Protein AF-A0A7S3UTD0-F1 (afdb_monomer_lite)

Sequence (160 aa):
EGGEDADDPLVSWQQEGPDLDRLARGLRPVERYALRFREEVDPYVSLAVRTERQRMLQAQAEAAAAGPGGEDWDVEAIERQKVEDERRFMASGDLLATRVPSRRERRDGHRRLLQRERHALRAARVKRRMTGEDWERLADEGSGLPFWQHRDTGRVTWAM

Structure (mmCIF, N/CA/C/O backbone):
data_AF-A0A7S3UTD0-F1
#
_entry.id   AF-A0A7S3UTD0-F1
#
loop_
_atom_site.group_PDB
_atom_site.id
_atom_site.type_symbol
_atom_site.label_atom_id
_atom_site.label_alt_id
_atom_site.label_comp_id
_atom_site.label_asym_id
_atom_site.label_entity_id
_atom_site.label_seq_id
_atom_site.pdbx_PDB_ins_code
_atom_site.Cartn_x
_atom_site.Cartn_y
_atom_s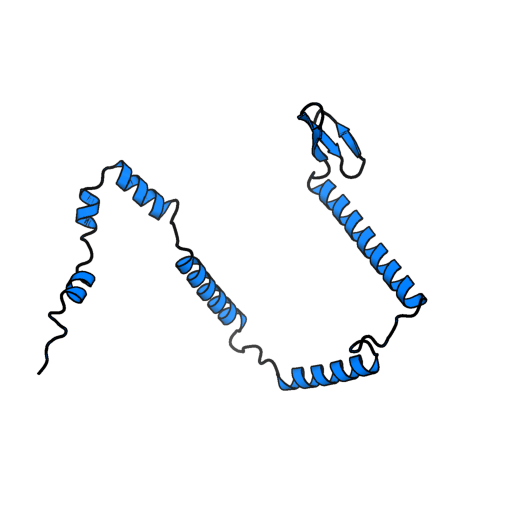ite.Cartn_z
_atom_site.occupancy
_atom_site.B_iso_or_equiv
_atom_site.auth_seq_id
_atom_site.auth_comp_id
_atom_site.auth_asym_id
_atom_site.auth_atom_id
_atom_site.pdbx_PDB_model_num
ATOM 1 N N . GLU A 1 1 ? -45.924 -10.453 -49.089 1.00 40.56 1 GLU A N 1
ATOM 2 C CA . GLU A 1 1 ? -45.429 -11.456 -48.124 1.00 40.56 1 GLU A CA 1
ATOM 3 C C . GLU A 1 1 ? -44.143 -10.889 -47.529 1.00 40.56 1 GLU A C 1
ATOM 5 O O . GLU A 1 1 ? -43.287 -10.512 -48.311 1.00 40.56 1 GLU A O 1
ATOM 10 N N . GLY A 1 2 ? -43.969 -10.646 -46.234 1.00 45.78 2 GLY A N 1
ATOM 11 C CA . GLY A 1 2 ? -44.797 -10.941 -45.071 1.00 45.78 2 GLY A CA 1
ATOM 12 C C . GLY A 1 2 ? -44.816 -9.742 -44.120 1.00 45.78 2 GLY A C 1
ATOM 13 O O . GLY A 1 2 ? -43.797 -9.100 -43.885 1.00 45.78 2 GLY A O 1
ATOM 14 N N . GLY A 1 3 ? -46.012 -9.411 -43.644 1.00 49.59 3 GLY A N 1
ATOM 15 C CA . GLY A 1 3 ? -46.210 -8.621 -42.438 1.00 49.59 3 GLY A CA 1
ATOM 16 C C . GLY A 1 3 ? -46.507 -9.606 -41.320 1.00 49.59 3 GLY A C 1
ATOM 17 O O . GLY A 1 3 ? -47.662 -9.968 -41.144 1.00 49.59 3 GLY A O 1
ATOM 18 N N . GLU A 1 4 ? -45.465 -10.088 -40.649 1.00 53.75 4 GLU A N 1
ATOM 19 C CA . GLU A 1 4 ? -45.582 -11.122 -39.607 1.00 53.75 4 GLU A CA 1
ATOM 20 C C . GLU A 1 4 ? -44.814 -10.751 -38.325 1.00 53.75 4 GLU A C 1
ATOM 22 O O . GLU A 1 4 ? -44.720 -11.551 -37.408 1.00 53.75 4 GLU A O 1
ATOM 27 N N . ASP A 1 5 ? -44.318 -9.510 -38.226 1.00 51.75 5 ASP A N 1
ATOM 28 C CA . ASP A 1 5 ? -43.644 -9.002 -37.019 1.00 51.75 5 ASP A CA 1
ATOM 29 C C . ASP A 1 5 ? -44.581 -8.176 -36.110 1.00 51.75 5 ASP A C 1
ATOM 31 O O . ASP A 1 5 ? -44.213 -7.814 -34.995 1.00 51.75 5 ASP A O 1
ATOM 35 N N . ALA A 1 6 ? -45.793 -7.842 -36.578 1.00 51.56 6 ALA A N 1
ATOM 36 C CA . ALA A 1 6 ? -46.750 -7.002 -35.843 1.00 51.56 6 ALA A CA 1
ATOM 37 C C . ALA A 1 6 ? -47.732 -7.797 -34.959 1.00 51.56 6 ALA A C 1
ATOM 39 O O . ALA A 1 6 ? -48.359 -7.208 -34.082 1.00 51.56 6 ALA A O 1
ATOM 40 N N . ASP A 1 7 ? -47.827 -9.115 -35.164 1.00 52.38 7 ASP A N 1
ATOM 41 C CA . ASP A 1 7 ? -48.737 -10.022 -34.451 1.00 52.38 7 ASP A CA 1
ATOM 42 C C . ASP A 1 7 ? -47.985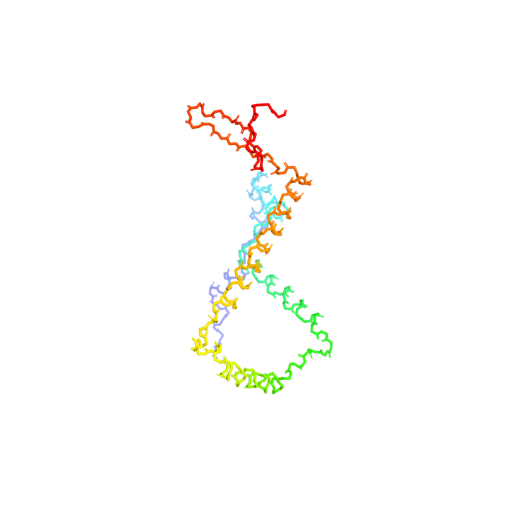 -10.991 -33.518 1.00 52.38 7 ASP A C 1
ATOM 44 O O . ASP A 1 7 ? -48.532 -12.019 -33.120 1.00 52.38 7 ASP A O 1
ATOM 48 N N . ASP A 1 8 ? -46.727 -10.695 -33.164 1.00 62.72 8 ASP A N 1
ATOM 49 C CA . ASP A 1 8 ? -45.998 -11.489 -32.173 1.00 62.72 8 ASP A CA 1
ATOM 50 C C . ASP A 1 8 ? -46.491 -11.114 -30.758 1.00 62.72 8 ASP A C 1
ATOM 52 O O . ASP A 1 8 ? -46.192 -10.016 -30.262 1.00 62.72 8 ASP A O 1
ATOM 56 N N . PRO A 1 9 ? -47.249 -11.996 -30.074 1.00 58.03 9 PRO A N 1
ATOM 57 C CA . PRO A 1 9 ? -47.843 -11.697 -28.772 1.00 58.03 9 PRO A CA 1
ATOM 58 C C . PRO A 1 9 ? -46.789 -11.411 -27.695 1.00 58.03 9 PRO A C 1
ATOM 60 O O . PRO A 1 9 ? -47.105 -10.839 -26.650 1.00 58.03 9 PRO A O 1
ATOM 63 N N . LEU A 1 10 ? -45.530 -11.799 -27.928 1.00 53.19 10 LEU A N 1
ATOM 64 C CA . LEU A 1 10 ? -44.419 -11.510 -27.028 1.00 53.19 10 LEU A CA 1
ATOM 65 C C . LEU A 1 10 ? -43.976 -10.039 -27.102 1.00 53.19 10 LEU A C 1
ATOM 67 O O . LEU A 1 10 ? -43.620 -9.453 -26.078 1.00 53.19 10 LEU A O 1
ATOM 71 N N . VAL A 1 11 ? -44.019 -9.434 -28.294 1.00 63.00 11 VAL A N 1
ATOM 72 C CA . VAL A 1 11 ? -43.626 -8.035 -28.529 1.00 63.00 11 VAL A CA 1
ATOM 73 C C . VAL A 1 11 ? -44.699 -7.088 -27.998 1.00 63.00 11 VAL A C 1
ATOM 75 O 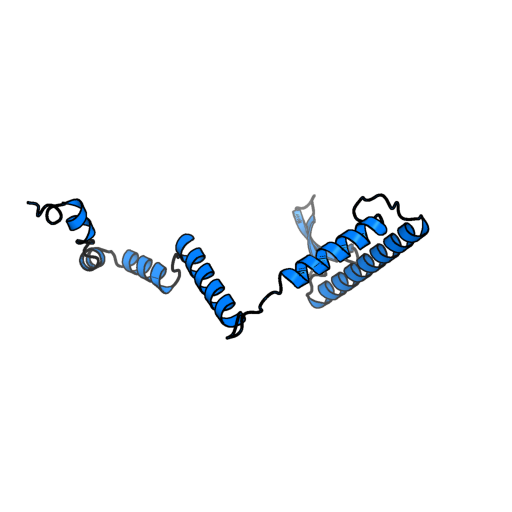O . VAL A 1 11 ? -44.372 -6.104 -27.332 1.00 63.00 11 VAL A O 1
ATOM 78 N N . SER A 1 12 ? -45.980 -7.414 -28.196 1.00 56.75 12 SER A N 1
ATOM 79 C CA . SER A 1 12 ? -47.088 -6.641 -27.621 1.00 56.75 12 SER A CA 1
ATOM 80 C C . SER A 1 12 ? -47.065 -6.659 -26.089 1.00 56.75 12 SER A C 1
ATOM 82 O O . SER A 1 12 ? -47.307 -5.633 -25.458 1.00 56.75 12 SER A O 1
ATOM 84 N N . TRP A 1 13 ? -46.687 -7.787 -25.477 1.00 56.69 13 TRP A N 1
ATOM 85 C CA . TRP A 1 13 ? -46.592 -7.912 -24.017 1.00 56.69 13 TRP A CA 1
ATOM 86 C C . TRP A 1 13 ? -45.382 -7.180 -23.414 1.00 56.69 13 TRP A C 1
ATOM 88 O O . TRP A 1 13 ? -45.425 -6.762 -22.261 1.00 56.69 13 TRP A O 1
ATOM 98 N N . GLN A 1 14 ? -44.304 -6.990 -24.183 1.00 59.06 14 GLN A N 1
ATOM 99 C CA . GLN A 1 14 ? -43.168 -6.158 -23.770 1.00 59.06 14 GLN A CA 1
ATOM 100 C C . GLN A 1 14 ? -43.453 -4.655 -23.885 1.00 59.06 14 GLN A C 1
ATOM 102 O O . GLN A 1 14 ? -42.897 -3.877 -23.109 1.00 59.06 14 GLN A O 1
ATOM 107 N N . GLN A 1 15 ? -44.296 -4.240 -24.835 1.00 61.31 15 GLN A N 1
ATOM 108 C CA . GLN A 1 15 ? -44.674 -2.833 -24.998 1.00 61.31 15 GLN A CA 1
ATOM 109 C C . GLN A 1 15 ? -45.787 -2.398 -24.039 1.00 61.31 15 GLN A C 1
ATOM 111 O O . GLN A 1 15 ? -45.766 -1.268 -23.550 1.00 61.31 15 GLN A O 1
ATOM 116 N N . GLU A 1 16 ? -46.711 -3.293 -23.695 1.00 61.66 16 GLU A N 1
ATOM 117 C CA . GLU A 1 16 ? -47.681 -3.082 -22.620 1.00 61.66 16 GLU A CA 1
ATOM 118 C C . GLU A 1 16 ? -47.041 -3.389 -21.259 1.00 61.66 16 GLU A C 1
ATOM 120 O O . GLU A 1 16 ? -47.362 -4.363 -20.577 1.00 61.66 16 GLU A O 1
ATOM 125 N N . GLY A 1 17 ? -46.099 -2.536 -20.850 1.00 63.47 17 GLY A N 1
ATOM 126 C CA . GLY A 1 17 ? -45.600 -2.545 -19.478 1.00 63.47 17 GLY A CA 1
ATOM 127 C C . GLY A 1 17 ? -46.763 -2.414 -18.479 1.00 63.47 17 GLY A C 1
ATOM 128 O O . GLY A 1 17 ? -47.767 -1.764 -18.781 1.00 63.47 17 GLY A O 1
ATOM 129 N N . PRO A 1 18 ? -46.672 -3.022 -17.283 1.00 72.25 18 PRO A N 1
ATOM 130 C CA . PRO A 1 18 ? -47.748 -2.953 -16.302 1.00 72.25 18 PRO A CA 1
ATOM 131 C C . PRO A 1 18 ? -48.079 -1.492 -15.974 1.00 72.25 18 PRO A C 1
ATOM 133 O O . PRO A 1 18 ? -47.173 -0.712 -15.691 1.00 72.25 18 PRO A O 1
ATOM 136 N N . ASP A 1 19 ? -49.368 -1.133 -15.986 1.00 77.81 19 ASP A N 1
ATOM 137 C CA . ASP A 1 19 ? -49.853 0.200 -15.605 1.00 77.81 19 ASP A CA 1
ATOM 138 C C . ASP A 1 19 ? -49.483 0.483 -14.136 1.00 77.81 19 ASP A C 1
ATOM 140 O O . ASP A 1 19 ? -50.173 0.081 -13.186 1.00 77.81 19 ASP A O 1
ATOM 144 N N . LEU A 1 20 ? -48.333 1.138 -13.962 1.00 77.19 20 LEU A N 1
ATOM 145 C CA . LEU A 1 20 ? -47.720 1.417 -12.668 1.00 77.19 20 LEU A CA 1
ATOM 146 C C . LEU A 1 20 ? -48.635 2.293 -11.807 1.00 77.19 20 LEU A C 1
ATOM 148 O O . LEU A 1 20 ? -48.673 2.118 -10.590 1.00 77.19 20 LEU A O 1
ATOM 152 N N . ASP A 1 21 ? -49.452 3.149 -12.426 1.00 77.69 21 ASP A N 1
ATOM 153 C CA . ASP A 1 21 ? -50.390 4.030 -11.730 1.00 77.69 21 ASP A CA 1
ATOM 154 C C . ASP A 1 21 ? -51.595 3.266 -11.174 1.00 77.69 21 ASP A C 1
ATOM 156 O O . ASP A 1 21 ? -52.175 3.630 -10.142 1.00 77.69 21 ASP A O 1
ATOM 160 N N . ARG A 1 22 ? -52.003 2.176 -11.830 1.00 80.38 22 ARG A N 1
ATOM 161 C CA . ARG A 1 22 ? -53.034 1.269 -11.306 1.00 80.38 22 ARG A CA 1
ATOM 162 C C . ARG A 1 22 ? -52.510 0.426 -10.146 1.00 80.38 22 ARG A C 1
ATOM 164 O O . ARG A 1 22 ? -53.224 0.270 -9.154 1.00 80.38 22 ARG A O 1
ATOM 171 N N . LEU A 1 23 ? -51.272 -0.061 -10.231 1.00 78.75 23 LEU A N 1
ATOM 172 C CA . LEU A 1 23 ? -50.602 -0.768 -9.132 1.00 78.75 23 LEU A CA 1
ATOM 173 C C . LEU A 1 23 ? -50.374 0.157 -7.925 1.00 78.75 23 LEU A C 1
ATOM 175 O O . LEU A 1 23 ? -50.698 -0.216 -6.797 1.00 78.75 23 LEU A O 1
ATOM 179 N N . ALA A 1 24 ? -49.935 1.397 -8.162 1.00 75.62 24 ALA A N 1
ATOM 180 C CA . ALA A 1 24 ? -49.753 2.434 -7.144 1.00 75.62 24 ALA A CA 1
ATOM 181 C C . ALA A 1 24 ? -51.032 2.725 -6.340 1.00 75.62 24 ALA A C 1
ATOM 183 O O . ALA A 1 24 ? -50.971 2.936 -5.126 1.00 75.62 24 ALA A O 1
ATOM 184 N N . ARG A 1 25 ? -52.203 2.691 -6.992 1.00 83.19 25 ARG A N 1
ATOM 185 C CA . ARG A 1 25 ? -53.513 2.902 -6.348 1.00 83.19 25 ARG A CA 1
ATOM 186 C C . ARG A 1 25 ? -53.963 1.740 -5.459 1.00 83.19 25 ARG A C 1
ATOM 188 O O . ARG A 1 25 ? -54.692 1.976 -4.500 1.00 83.19 25 ARG A O 1
ATOM 195 N N . GLY A 1 26 ? -53.538 0.512 -5.758 1.00 87.19 26 GLY A N 1
ATOM 196 C CA . GLY A 1 26 ? -53.854 -0.679 -4.958 1.00 87.19 26 GLY A CA 1
ATOM 197 C C . GLY A 1 26 ? -52.980 -0.849 -3.711 1.00 87.19 26 GLY A C 1
ATOM 198 O O . GLY A 1 26 ? -53.342 -1.601 -2.808 1.00 87.19 26 GLY A O 1
ATOM 199 N N . LEU A 1 27 ? -51.849 -0.142 -3.645 1.00 89.94 27 LEU A N 1
ATOM 200 C CA . LEU A 1 27 ? -50.877 -0.257 -2.563 1.00 89.94 27 LEU A CA 1
ATOM 201 C C . LEU A 1 27 ? -51.364 0.420 -1.274 1.00 89.94 27 LEU A C 1
ATOM 203 O O . LEU A 1 27 ? -51.831 1.574 -1.245 1.00 89.94 27 LEU A O 1
ATOM 207 N N . ARG A 1 28 ? -51.186 -0.291 -0.161 1.00 93.44 28 ARG A N 1
ATOM 208 C CA . ARG A 1 28 ? -51.456 0.221 1.183 1.00 93.44 28 ARG A CA 1
ATOM 209 C C . ARG A 1 28 ? -50.532 1.410 1.477 1.00 93.44 28 ARG A C 1
ATOM 211 O O . ARG A 1 28 ? -49.428 1.487 0.935 1.00 93.44 28 ARG A O 1
ATOM 218 N N . PRO A 1 29 ? -50.923 2.334 2.375 1.00 91.62 29 PRO A N 1
ATOM 219 C CA . PRO A 1 29 ? -50.077 3.474 2.737 1.00 91.62 29 PRO A CA 1
ATOM 220 C C . PRO A 1 29 ? -48.659 3.082 3.188 1.00 91.62 29 PRO A C 1
ATOM 222 O O . PRO A 1 29 ? -47.699 3.769 2.856 1.00 91.62 29 PRO A O 1
ATOM 225 N N . VAL A 1 30 ? -48.522 1.948 3.886 1.00 92.00 30 VAL A N 1
ATOM 226 C CA . VAL A 1 30 ? -47.228 1.411 4.345 1.00 92.00 30 VAL A CA 1
ATOM 227 C C . VAL A 1 30 ? -46.345 0.966 3.177 1.00 92.00 30 VAL A C 1
ATOM 229 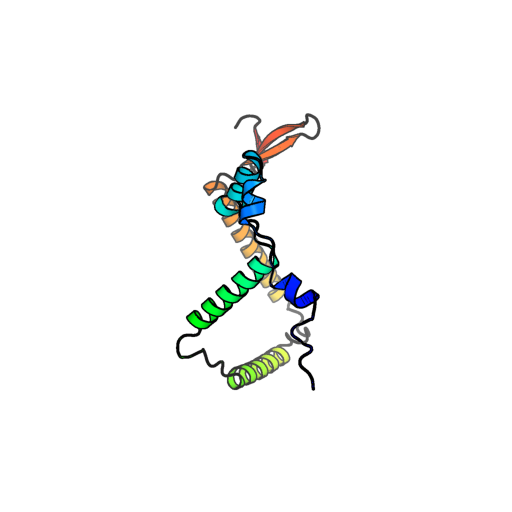O O . VAL A 1 30 ? -45.146 1.218 3.179 1.00 92.00 30 VAL A O 1
ATOM 232 N N . GLU A 1 31 ? -46.926 0.346 2.154 1.00 89.94 31 GLU A N 1
ATOM 233 C CA . GLU A 1 31 ? -46.184 -0.139 0.985 1.00 89.94 31 GLU A CA 1
ATOM 234 C C . GLU A 1 31 ? -45.748 1.032 0.097 1.00 89.94 31 GLU A C 1
ATOM 236 O O . GLU A 1 31 ? -44.616 1.062 -0.379 1.00 89.94 31 GLU A O 1
ATOM 241 N N . ARG A 1 32 ? -46.598 2.060 -0.036 1.00 88.19 32 ARG A N 1
ATOM 242 C CA . ARG A 1 32 ? -46.230 3.329 -0.686 1.00 88.19 32 ARG A CA 1
ATOM 243 C C . ARG A 1 32 ? -45.068 4.021 0.019 1.00 88.19 32 ARG A C 1
ATOM 245 O O . ARG A 1 32 ? -44.174 4.537 -0.644 1.00 88.19 32 ARG A O 1
ATOM 252 N N . TYR A 1 33 ? -45.073 4.019 1.352 1.00 89.00 33 TYR A N 1
ATOM 253 C CA . TYR A 1 33 ? -43.953 4.537 2.132 1.00 89.00 33 TYR A CA 1
ATOM 254 C C . TYR A 1 33 ? -42.679 3.715 1.907 1.00 89.00 33 TYR A C 1
ATOM 256 O O . TYR A 1 33 ? -41.627 4.295 1.667 1.00 89.00 33 TYR A O 1
ATOM 264 N N . ALA A 1 34 ? -42.769 2.382 1.922 1.00 87.44 34 ALA A N 1
ATOM 265 C CA . ALA A 1 34 ? -41.619 1.509 1.700 1.00 87.44 34 ALA A CA 1
ATOM 266 C C . ALA A 1 34 ? -40.989 1.695 0.307 1.00 87.44 34 ALA A C 1
ATOM 268 O O . ALA A 1 34 ? -39.764 1.679 0.191 1.00 87.44 34 ALA A O 1
ATOM 269 N N . LEU A 1 35 ? -41.805 1.911 -0.731 1.00 85.62 35 LEU A N 1
ATOM 270 C CA . LEU A 1 35 ? -41.312 2.211 -2.079 1.00 85.62 35 LEU A CA 1
ATOM 271 C C . LEU A 1 35 ? -40.609 3.569 -2.133 1.00 85.62 35 LEU A C 1
ATOM 273 O O . LEU A 1 35 ? -39.448 3.614 -2.522 1.00 85.62 35 LEU A O 1
ATOM 277 N N . ARG A 1 36 ? -41.238 4.644 -1.635 1.00 86.50 36 ARG A N 1
ATOM 278 C CA . ARG A 1 36 ? -40.589 5.968 -1.566 1.00 86.50 36 ARG A CA 1
ATOM 279 C C . ARG A 1 36 ? -39.304 5.944 -0.754 1.00 86.50 36 ARG A C 1
ATOM 281 O O . ARG A 1 36 ? -38.313 6.537 -1.153 1.00 86.50 36 ARG A O 1
ATOM 288 N N . PHE A 1 37 ? -39.294 5.227 0.367 1.00 89.31 37 PHE A N 1
ATOM 289 C CA . PHE A 1 37 ? -38.091 5.047 1.174 1.00 89.31 37 PHE A CA 1
ATOM 290 C C . PHE A 1 37 ? -36.971 4.398 0.355 1.00 89.31 37 PHE A C 1
ATOM 292 O O . PHE A 1 37 ? -35.834 4.856 0.393 1.00 89.31 37 PHE A O 1
ATOM 299 N N . ARG A 1 38 ? -37.289 3.370 -0.434 1.00 84.44 38 ARG A N 1
ATOM 300 C CA . ARG A 1 38 ? -36.315 2.677 -1.281 1.00 84.44 38 ARG A CA 1
ATOM 301 C C . ARG A 1 38 ? -35.961 3.433 -2.562 1.00 84.44 38 ARG A C 1
ATOM 303 O O . ARG A 1 38 ? -35.020 3.040 -3.230 1.00 84.44 38 ARG A O 1
ATOM 310 N N . GLU A 1 39 ? -36.684 4.484 -2.922 1.00 83.44 39 GLU A N 1
ATOM 311 C CA . GLU A 1 39 ? -36.357 5.363 -4.052 1.00 83.44 39 GLU A CA 1
ATOM 312 C C . GLU A 1 39 ? -35.532 6.577 -3.603 1.00 83.44 39 GLU A C 1
ATOM 314 O O . GLU A 1 39 ? -34.530 6.913 -4.230 1.00 83.44 39 GLU A O 1
ATOM 319 N N . GLU A 1 40 ? -35.933 7.218 -2.503 1.00 87.06 40 GLU A N 1
ATOM 320 C CA . GLU A 1 40 ? -35.399 8.508 -2.056 1.00 87.06 40 GLU A CA 1
ATOM 321 C C . GLU A 1 40 ? -34.350 8.376 -0.941 1.00 87.06 40 GLU A C 1
ATOM 323 O O . GLU A 1 40 ? -33.396 9.153 -0.906 1.00 87.06 40 GLU A O 1
ATOM 328 N N . VAL A 1 41 ? -34.516 7.416 -0.021 1.00 86.25 41 VAL A N 1
ATOM 329 C CA . VAL A 1 41 ? -33.689 7.307 1.198 1.00 86.25 41 VAL A CA 1
ATOM 330 C C . VAL A 1 41 ? -3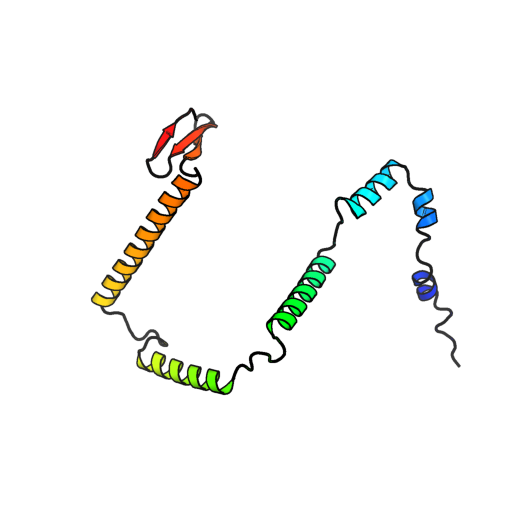2.615 6.228 1.068 1.00 86.25 41 VAL A C 1
ATOM 332 O O . VAL A 1 41 ? -31.462 6.477 1.410 1.00 86.25 41 VAL A O 1
ATOM 335 N N . ASP A 1 42 ? -32.973 5.049 0.557 1.00 82.75 42 ASP A N 1
ATOM 336 C CA . ASP A 1 42 ? -32.042 3.938 0.322 1.00 82.75 42 ASP A CA 1
ATOM 337 C C . ASP A 1 42 ? -32.262 3.301 -1.063 1.00 82.75 42 ASP A C 1
ATOM 339 O O . ASP A 1 42 ? -32.805 2.193 -1.174 1.00 82.75 42 ASP A O 1
ATOM 343 N N . PRO A 1 43 ? -31.880 4.012 -2.145 1.00 81.50 43 PRO A N 1
ATOM 344 C CA . PRO A 1 43 ? -31.907 3.475 -3.496 1.00 81.50 43 PRO A CA 1
ATOM 345 C C . PRO A 1 43 ? -31.034 2.231 -3.606 1.00 81.50 43 PRO A C 1
ATOM 347 O O . PRO A 1 43 ? -29.803 2.295 -3.658 1.00 81.50 43 PRO A O 1
ATOM 350 N N . TYR A 1 44 ? -31.691 1.074 -3.714 1.00 76.38 44 TYR A N 1
ATOM 351 C CA . TYR A 1 44 ? -31.008 -0.172 -4.034 1.00 76.38 44 TYR A CA 1
ATOM 352 C C . TYR A 1 44 ? -30.559 -0.143 -5.495 1.00 76.38 44 TYR A C 1
ATOM 354 O O . TYR A 1 44 ? -31.287 -0.522 -6.412 1.00 76.38 44 TYR A O 1
ATOM 362 N N . VAL A 1 45 ? -29.327 0.301 -5.710 1.00 78.31 45 VAL A N 1
ATOM 363 C CA . VAL A 1 45 ? -28.668 0.215 -7.008 1.00 78.31 45 VAL A CA 1
ATOM 364 C C . VAL A 1 45 ? -28.028 -1.165 -7.121 1.00 78.31 45 VAL A C 1
ATOM 366 O O . VAL A 1 45 ? -27.143 -1.513 -6.333 1.00 78.31 45 VAL A O 1
ATOM 369 N N . SER A 1 46 ? -28.470 -1.957 -8.101 1.00 84.94 46 SER A N 1
ATOM 370 C CA . SER A 1 46 ? -27.893 -3.277 -8.358 1.00 84.94 46 SER A CA 1
ATOM 371 C C . SER A 1 46 ? -26.390 -3.171 -8.631 1.00 84.94 46 SER A C 1
ATOM 373 O O . SER A 1 46 ? -25.889 -2.150 -9.118 1.00 84.94 46 SER A O 1
ATOM 375 N N . LEU A 1 47 ? -25.651 -4.243 -8.334 1.00 83.31 47 LEU A N 1
ATOM 376 C CA . LEU A 1 47 ? -24.202 -4.269 -8.537 1.00 83.31 47 LEU A CA 1
ATOM 377 C C . LEU A 1 47 ? -23.826 -3.923 -9.986 1.00 83.31 47 LEU A C 1
ATOM 379 O O . LEU A 1 47 ? -22.897 -3.151 -10.189 1.00 83.31 47 LEU A O 1
ATOM 383 N N . ALA A 1 48 ? -24.599 -4.410 -10.962 1.00 82.75 48 ALA A N 1
ATOM 384 C CA . ALA A 1 48 ? -24.387 -4.142 -12.383 1.00 82.75 48 ALA A CA 1
ATOM 385 C C . ALA A 1 48 ? -24.459 -2.641 -12.721 1.00 82.75 48 ALA A C 1
ATOM 387 O O . ALA A 1 48 ? -23.581 -2.110 -13.401 1.00 82.75 48 ALA A O 1
ATOM 388 N N . VAL A 1 49 ? -25.457 -1.929 -12.186 1.00 86.19 49 VAL A N 1
ATOM 389 C CA . VAL A 1 49 ? -25.603 -0.481 -12.406 1.00 86.19 49 VAL A CA 1
ATOM 390 C C . VAL A 1 49 ? -24.478 0.292 -11.709 1.00 86.19 49 VAL A C 1
ATOM 392 O O . VAL A 1 49 ? -23.962 1.265 -12.259 1.00 86.19 49 VAL A O 1
ATOM 395 N N . ARG A 1 50 ? -24.029 -0.158 -10.527 1.00 83.81 50 ARG A N 1
ATOM 396 C CA . ARG A 1 50 ? -22.877 0.448 -9.832 1.00 83.81 50 ARG A CA 1
ATOM 397 C C . ARG A 1 50 ? -21.580 0.273 -10.616 1.00 83.81 50 ARG A C 1
ATOM 399 O O . ARG A 1 50 ? -20.837 1.241 -10.764 1.00 83.81 50 ARG A O 1
ATOM 406 N N . THR A 1 51 ? -21.318 -0.932 -11.121 1.00 89.69 51 THR A N 1
ATOM 407 C CA . THR A 1 51 ? -20.113 -1.223 -11.908 1.00 89.69 51 THR A CA 1
ATOM 408 C C . THR A 1 51 ? -20.096 -0.448 -13.216 1.00 89.69 51 THR A C 1
ATOM 410 O O . THR A 1 51 ? -19.056 0.081 -13.596 1.00 89.69 51 THR A O 1
ATOM 413 N N . GLU A 1 52 ? -21.247 -0.313 -13.873 1.00 87.94 52 GLU A N 1
ATOM 414 C CA . GLU A 1 52 ? -21.354 0.436 -15.123 1.00 87.94 52 GLU A CA 1
ATOM 415 C C . GLU A 1 52 ? -21.128 1.936 -14.899 1.00 87.94 52 GLU A C 1
ATOM 417 O O . GLU A 1 52 ? -20.331 2.567 -15.591 1.00 87.94 52 GLU A O 1
ATOM 422 N N . ARG A 1 53 ? -21.724 2.500 -13.842 1.00 88.31 53 ARG A N 1
ATOM 423 C CA . ARG A 1 53 ? -21.477 3.894 -13.451 1.00 88.31 53 ARG A CA 1
ATOM 424 C C . ARG A 1 53 ? -20.005 4.152 -13.128 1.00 88.31 53 ARG A C 1
ATOM 426 O O . ARG A 1 53 ? -19.476 5.196 -13.497 1.00 88.31 53 ARG A O 1
ATOM 433 N N . GLN A 1 54 ? -19.340 3.214 -12.454 1.00 89.25 54 GLN A N 1
ATOM 434 C CA . GLN A 1 54 ? -17.913 3.323 -12.152 1.00 89.25 54 GLN A CA 1
ATOM 435 C C . GLN A 1 54 ? -17.060 3.307 -13.425 1.00 89.25 54 GLN A C 1
ATOM 437 O O . GLN A 1 54 ? -16.150 4.123 -13.543 1.00 89.25 54 GLN A O 1
ATOM 442 N N . ARG A 1 55 ? -17.382 2.441 -14.394 1.00 90.38 55 ARG A N 1
ATOM 443 C CA . ARG A 1 55 ? -16.705 2.409 -15.699 1.00 90.38 55 ARG A CA 1
ATOM 444 C C . ARG A 1 55 ? -16.861 3.721 -16.455 1.00 90.38 55 ARG A C 1
ATOM 446 O O . ARG A 1 55 ? -15.867 4.247 -16.938 1.00 90.38 55 ARG A O 1
ATOM 453 N N . MET A 1 56 ? -18.071 4.279 -16.509 1.00 88.00 56 MET A N 1
ATOM 454 C CA . MET A 1 56 ? -18.295 5.569 -17.170 1.00 88.00 56 MET A CA 1
ATOM 455 C C . MET A 1 56 ? -17.503 6.698 -16.509 1.00 88.00 56 MET A C 1
ATOM 457 O O . MET A 1 56 ? -16.887 7.497 -17.205 1.00 88.00 56 MET A O 1
ATOM 461 N N . LEU A 1 57 ? -17.490 6.759 -15.174 1.00 90.44 57 LEU A N 1
ATOM 462 C CA . LEU A 1 57 ? -16.722 7.770 -14.444 1.00 90.44 57 LEU A CA 1
ATOM 463 C C . LEU A 1 57 ? -15.218 7.617 -14.671 1.00 90.44 57 LEU A C 1
ATOM 465 O O . LEU A 1 57 ? -14.525 8.617 -14.818 1.00 90.44 57 LEU A O 1
ATOM 469 N N . GLN A 1 58 ? -14.722 6.382 -14.722 1.00 86.56 58 GLN A N 1
ATOM 470 C CA . GLN A 1 58 ? -13.320 6.110 -15.001 1.00 86.56 58 GLN A CA 1
ATOM 471 C C . GLN A 1 58 ? -12.953 6.499 -16.438 1.00 86.56 58 GLN A C 1
ATOM 473 O O . GLN A 1 58 ? -11.972 7.203 -16.626 1.00 86.56 58 GLN A O 1
ATOM 478 N N . ALA A 1 59 ? -13.783 6.158 -17.426 1.00 84.69 59 ALA A N 1
ATOM 479 C CA . ALA A 1 59 ? -13.582 6.570 -18.814 1.00 84.69 59 ALA A CA 1
ATOM 480 C C . ALA A 1 59 ? -13.632 8.100 -18.980 1.00 84.69 59 ALA A C 1
ATOM 482 O O . ALA A 1 59 ? -12.839 8.670 -19.720 1.00 84.69 59 ALA A O 1
ATOM 483 N N . GLN A 1 60 ? -14.530 8.786 -18.264 1.00 84.38 60 GLN A N 1
ATOM 484 C CA . GLN A 1 60 ? -14.578 10.251 -18.240 1.00 84.38 60 GLN A CA 1
ATOM 485 C C . GLN A 1 60 ? -13.345 10.855 -17.564 1.00 84.38 60 GLN A C 1
ATOM 487 O O . GLN A 1 60 ? -12.827 11.858 -18.044 1.00 84.38 60 GLN A O 1
ATOM 492 N N . ALA A 1 61 ? -12.865 10.257 -16.473 1.00 82.62 61 ALA A N 1
ATOM 493 C CA . ALA A 1 61 ? -11.655 10.695 -15.789 1.00 82.62 61 ALA A CA 1
ATOM 494 C C . ALA A 1 61 ? -10.404 10.463 -16.645 1.00 82.62 61 ALA A C 1
ATOM 496 O O . ALA A 1 61 ? -9.550 11.337 -16.698 1.00 82.62 61 ALA A O 1
ATOM 497 N N . GLU A 1 62 ? -10.318 9.335 -17.350 1.00 75.75 62 GLU A N 1
ATOM 498 C CA . GLU A 1 62 ? -9.251 9.025 -18.304 1.00 75.75 62 GLU A CA 1
ATOM 499 C C . GLU A 1 62 ? -9.300 9.978 -19.504 1.00 75.75 62 GLU A C 1
ATOM 501 O O . GLU A 1 62 ? -8.275 10.542 -19.864 1.00 75.75 62 GLU A O 1
ATOM 506 N N . ALA A 1 63 ? -10.484 10.260 -20.056 1.00 73.94 63 ALA A N 1
ATOM 507 C CA . ALA A 1 63 ? -10.654 11.242 -21.128 1.00 73.94 63 ALA A CA 1
ATOM 508 C C . ALA A 1 63 ? -10.318 12.677 -20.679 1.00 73.94 63 ALA A C 1
ATOM 510 O O . ALA A 1 63 ? -9.735 13.446 -21.440 1.00 73.94 63 ALA A O 1
ATOM 511 N N . ALA A 1 64 ? -10.654 13.042 -19.438 1.00 75.12 64 ALA A N 1
ATOM 512 C CA . ALA A 1 64 ? -10.313 14.339 -18.861 1.00 75.12 64 ALA A CA 1
ATOM 513 C C . ALA A 1 64 ? -8.818 14.450 -18.516 1.00 75.12 64 ALA A C 1
ATOM 515 O O . ALA A 1 64 ? -8.228 15.513 -18.700 1.00 75.12 64 ALA A O 1
ATOM 516 N N . ALA A 1 65 ? -8.201 13.366 -18.037 1.00 70.00 65 ALA A N 1
ATOM 517 C CA . ALA A 1 65 ? -6.776 13.293 -17.725 1.00 70.00 65 ALA A CA 1
ATOM 518 C C . ALA A 1 65 ? -5.906 13.232 -18.987 1.00 70.00 65 ALA A C 1
ATOM 520 O O . ALA A 1 65 ? -4.802 13.768 -18.983 1.00 70.00 65 ALA A O 1
ATOM 521 N N . ALA A 1 66 ? -6.409 12.631 -20.067 1.00 67.44 66 ALA A N 1
ATOM 522 C CA . ALA A 1 66 ? -5.710 12.541 -21.342 1.00 67.44 66 ALA A CA 1
ATOM 523 C C . ALA A 1 66 ? -5.551 13.899 -22.052 1.00 67.44 66 ALA A C 1
ATOM 525 O O . ALA A 1 66 ? -4.677 14.020 -22.902 1.00 67.44 66 ALA A O 1
ATOM 526 N N . GLY A 1 67 ? -6.337 14.933 -21.711 1.00 62.78 67 GLY A N 1
ATOM 527 C CA . GLY A 1 67 ? -6.247 16.256 -22.348 1.00 62.78 67 GLY A CA 1
ATOM 528 C C . GLY A 1 67 ? -6.369 16.225 -23.891 1.00 62.78 67 GLY A C 1
ATOM 529 O O . GLY A 1 67 ? -6.640 15.186 -24.485 1.00 62.78 67 GLY A O 1
ATOM 530 N N . PRO A 1 68 ? -6.172 17.356 -24.599 1.00 57.78 68 PRO A N 1
ATOM 531 C CA . PRO A 1 68 ? -6.169 17.395 -26.070 1.00 57.78 68 PRO A CA 1
ATOM 532 C C . PRO A 1 68 ? -4.884 16.837 -26.712 1.00 57.78 68 PRO A C 1
ATOM 534 O O . PRO A 1 68 ? -4.695 16.951 -27.920 1.00 57.78 68 PRO A O 1
ATOM 537 N N . GLY A 1 69 ? -3.996 16.253 -25.916 1.00 57.94 69 GLY A N 1
ATOM 538 C CA . GLY A 1 69 ? -2.780 15.593 -26.357 1.00 57.94 69 GLY A CA 1
ATOM 539 C C . GLY A 1 69 ? -2.533 14.468 -25.378 1.00 57.94 69 GLY A C 1
ATOM 540 O O . GLY A 1 69 ? -1.852 14.677 -24.376 1.00 57.94 69 GLY A O 1
ATOM 541 N N . GLY A 1 70 ? -3.166 13.321 -25.639 1.00 55.31 70 GLY A N 1
ATOM 542 C CA . GLY A 1 70 ? -2.878 12.096 -24.909 1.00 55.31 70 GLY A CA 1
ATOM 543 C C . GLY A 1 70 ? -1.370 11.902 -24.880 1.00 55.31 70 GLY A C 1
ATOM 544 O O . GLY A 1 70 ? -0.695 12.175 -25.869 1.00 55.31 70 GLY A O 1
ATOM 545 N N . GLU A 1 71 ? -0.840 11.528 -23.722 1.00 64.19 71 GLU A N 1
ATOM 546 C CA . GLU A 1 71 ? 0.575 11.223 -23.570 1.00 64.19 71 GLU A CA 1
ATOM 547 C C . GLU A 1 71 ? 0.918 10.103 -24.562 1.00 64.19 71 GLU A C 1
ATOM 549 O O . GLU A 1 71 ? 0.594 8.937 -24.333 1.00 64.19 71 GLU A O 1
ATOM 554 N N . ASP A 1 72 ? 1.478 10.482 -25.714 1.00 69.81 72 ASP A N 1
ATOM 555 C CA . ASP A 1 72 ? 1.965 9.559 -26.729 1.00 69.81 72 ASP A CA 1
ATOM 556 C C . ASP A 1 72 ? 3.156 8.839 -26.107 1.00 69.81 72 ASP A C 1
ATOM 558 O O . ASP A 1 72 ? 4.297 9.306 -26.133 1.00 69.81 72 ASP A O 1
ATOM 562 N N . TRP A 1 73 ? 2.868 7.713 -25.458 1.00 72.94 73 TRP A N 1
ATOM 563 C CA . TRP A 1 73 ? 3.892 6.818 -24.960 1.00 72.94 73 TRP A CA 1
ATOM 564 C C . TRP A 1 73 ? 4.719 6.370 -26.158 1.00 72.94 73 TRP A C 1
ATOM 566 O O . TRP A 1 73 ? 4.251 5.597 -26.992 1.00 72.94 73 TRP A O 1
ATOM 576 N N . ASP A 1 74 ? 5.953 6.859 -26.243 1.00 82.12 74 ASP A N 1
ATOM 577 C CA . ASP A 1 74 ? 6.916 6.401 -27.235 1.00 82.12 74 ASP A CA 1
ATOM 578 C C . ASP A 1 74 ? 7.301 4.952 -26.901 1.00 82.12 74 ASP A C 1
ATOM 580 O O . ASP A 1 74 ? 8.226 4.671 -26.131 1.00 82.12 74 ASP A O 1
ATOM 584 N N . VAL A 1 75 ? 6.522 4.017 -27.450 1.00 85.69 75 VAL A N 1
ATOM 585 C CA . VAL A 1 75 ? 6.692 2.577 -27.247 1.00 85.69 75 VAL A CA 1
ATOM 586 C C . VAL A 1 75 ? 8.093 2.146 -27.678 1.00 85.69 75 VAL A C 1
ATOM 588 O O . VAL A 1 75 ? 8.713 1.338 -26.990 1.00 85.69 75 VAL A O 1
ATOM 591 N N . GLU A 1 76 ? 8.647 2.744 -28.737 1.00 87.31 76 GLU A N 1
ATOM 592 C CA . GLU A 1 76 ? 9.991 2.425 -29.222 1.00 87.31 76 GLU A CA 1
ATOM 593 C C . GLU A 1 76 ? 11.082 2.904 -28.256 1.00 87.31 76 GLU A C 1
ATOM 595 O O . GLU A 1 76 ? 12.083 2.213 -28.046 1.00 87.31 76 GLU A O 1
ATOM 600 N N . ALA A 1 77 ? 10.929 4.079 -27.640 1.00 89.62 77 ALA A N 1
ATOM 601 C CA . ALA A 1 77 ? 11.838 4.524 -26.582 1.00 89.62 77 ALA A CA 1
ATOM 602 C C . ALA A 1 77 ? 11.771 3.606 -25.355 1.00 89.62 77 ALA A C 1
ATOM 604 O O . ALA A 1 77 ? 12.812 3.244 -24.800 1.00 89.62 77 ALA A O 1
ATOM 605 N N . ILE A 1 78 ? 10.570 3.179 -24.964 1.00 89.19 78 ILE A N 1
ATOM 606 C CA . ILE A 1 78 ? 10.371 2.266 -23.832 1.00 89.19 78 ILE A CA 1
ATOM 607 C C . ILE A 1 78 ? 10.997 0.899 -24.120 1.00 89.19 78 ILE A C 1
ATOM 609 O O . ILE A 1 78 ? 11.663 0.334 -23.253 1.00 89.19 78 ILE A O 1
ATOM 613 N N . GLU A 1 79 ? 10.817 0.355 -25.322 1.00 91.12 79 GLU A N 1
ATOM 614 C CA . GLU A 1 79 ? 11.414 -0.923 -25.717 1.00 91.12 79 GLU A CA 1
ATOM 615 C C . GLU A 1 79 ? 12.939 -0.852 -25.762 1.00 91.12 79 GLU A C 1
ATOM 617 O O . GLU A 1 79 ? 13.610 -1.739 -25.229 1.00 91.12 79 GLU A O 1
ATOM 622 N N . ARG A 1 80 ? 13.502 0.234 -26.305 1.00 94.94 80 ARG A N 1
ATOM 623 C CA . ARG A 1 80 ? 14.953 0.463 -26.271 1.00 94.94 80 ARG A CA 1
ATOM 624 C C . ARG A 1 80 ? 15.476 0.502 -24.839 1.00 94.94 80 ARG A C 1
ATOM 626 O O . ARG A 1 80 ? 16.453 -0.182 -24.534 1.00 94.94 80 ARG A O 1
ATOM 633 N N . GLN A 1 81 ? 14.793 1.226 -23.955 1.00 93.75 81 GLN A N 1
ATOM 634 C CA . GLN A 1 81 ? 15.162 1.309 -22.545 1.00 93.75 81 GLN A CA 1
ATOM 635 C C . GLN A 1 81 ? 15.101 -0.063 -21.856 1.00 93.75 81 GLN A C 1
ATOM 637 O O . GLN A 1 81 ? 16.036 -0.437 -21.150 1.00 93.75 81 GLN A O 1
ATOM 642 N N . LYS A 1 82 ? 14.054 -0.858 -22.115 1.00 94.31 82 LYS A N 1
ATOM 643 C CA . LYS A 1 82 ? 13.928 -2.223 -21.576 1.00 94.31 82 LYS A CA 1
ATOM 644 C C . LYS A 1 82 ? 15.086 -3.118 -22.000 1.00 94.31 82 LYS A C 1
ATOM 646 O O . LYS A 1 82 ? 15.671 -3.788 -21.154 1.00 94.31 82 LYS A O 1
ATOM 651 N N . VAL A 1 83 ? 15.454 -3.101 -23.281 1.00 94.00 83 VAL A N 1
ATOM 652 C CA . VAL A 1 83 ? 16.575 -3.905 -23.794 1.00 94.00 83 VAL A CA 1
ATOM 653 C C . VAL A 1 83 ? 17.896 -3.494 -23.142 1.00 94.00 83 VAL A C 1
ATOM 655 O O . VAL A 1 83 ? 18.726 -4.349 -22.821 1.00 94.00 83 VAL A O 1
ATOM 658 N N . GLU A 1 84 ? 18.118 -2.196 -22.928 1.00 93.75 84 GLU A N 1
ATOM 659 C CA . GLU A 1 84 ? 19.304 -1.721 -22.212 1.00 93.75 84 GLU A CA 1
ATOM 660 C C . GLU A 1 84 ? 19.334 -2.198 -20.762 1.00 93.75 84 GLU A C 1
ATOM 662 O O . GLU A 1 84 ? 20.371 -2.677 -20.292 1.00 93.75 84 GLU A O 1
ATOM 667 N N . ASP A 1 85 ? 18.209 -2.096 -20.064 1.00 90.19 85 ASP A N 1
ATOM 668 C CA . ASP A 1 85 ? 18.102 -2.501 -18.670 1.00 90.19 85 ASP A CA 1
ATOM 669 C C . ASP A 1 85 ? 18.272 -4.018 -18.519 1.00 90.19 85 ASP A C 1
ATOM 671 O O . ASP A 1 85 ? 19.050 -4.463 -17.676 1.00 90.19 85 ASP A O 1
ATOM 675 N N . GLU A 1 86 ? 17.676 -4.826 -19.399 1.00 89.88 86 GLU A N 1
ATOM 676 C CA . GLU A 1 86 ? 17.892 -6.277 -19.449 1.00 89.88 86 GLU A CA 1
ATOM 677 C C . GLU A 1 86 ? 19.367 -6.633 -19.654 1.00 89.88 86 GLU A C 1
ATOM 679 O O . GLU A 1 86 ? 19.908 -7.475 -18.933 1.00 89.88 86 GLU A O 1
ATOM 684 N N . ARG A 1 87 ? 20.059 -5.961 -20.585 1.00 89.31 87 ARG A N 1
ATOM 685 C CA . ARG A 1 87 ? 21.505 -6.157 -20.794 1.00 89.31 87 ARG A CA 1
ATOM 686 C C . ARG A 1 87 ? 22.308 -5.803 -19.544 1.00 89.31 87 ARG A C 1
ATOM 688 O O . ARG A 1 87 ? 23.233 -6.535 -19.189 1.00 89.31 87 ARG A O 1
ATOM 695 N N . ARG A 1 88 ? 21.956 -4.711 -18.859 1.00 88.44 88 ARG A N 1
ATOM 696 C CA . ARG A 1 88 ? 22.607 -4.295 -17.607 1.00 88.44 88 ARG A CA 1
ATOM 697 C C . ARG A 1 88 ? 22.374 -5.313 -16.491 1.00 88.44 88 ARG A C 1
ATOM 699 O O . ARG A 1 88 ? 23.337 -5.688 -15.827 1.00 88.44 88 ARG A O 1
ATOM 706 N N . PHE A 1 89 ? 21.146 -5.801 -16.314 1.00 85.50 89 PHE A N 1
ATOM 707 C CA . PHE A 1 89 ? 20.812 -6.788 -15.281 1.00 85.50 89 PHE A CA 1
ATOM 708 C C . PHE A 1 89 ? 21.394 -8.178 -15.566 1.00 85.50 89 PHE A C 1
ATOM 710 O O . PHE A 1 89 ? 21.759 -8.897 -14.632 1.00 85.50 89 PHE A O 1
ATOM 717 N N . MET A 1 90 ? 21.521 -8.559 -16.841 1.00 84.69 90 MET A N 1
ATOM 718 C CA . MET A 1 90 ? 22.264 -9.757 -17.242 1.00 84.69 90 MET A CA 1
ATOM 719 C C . MET A 1 90 ? 23.746 -9.626 -16.886 1.00 84.69 90 MET A C 1
ATOM 721 O O . MET A 1 90 ? 24.314 -10.541 -16.294 1.00 84.69 90 MET A O 1
ATOM 725 N N . ALA A 1 91 ? 24.363 -8.481 -17.191 1.00 84.62 91 ALA A N 1
ATOM 726 C CA . ALA A 1 91 ? 25.772 -8.232 -16.894 1.00 84.62 91 ALA A CA 1
ATOM 727 C C . ALA A 1 91 ? 26.059 -8.125 -15.385 1.00 84.62 91 ALA A C 1
ATOM 729 O O . ALA A 1 91 ? 27.104 -8.587 -14.928 1.00 84.62 91 ALA A O 1
ATOM 730 N N . SER A 1 92 ? 25.144 -7.549 -14.596 1.00 78.12 92 SER A N 1
ATOM 731 C CA . SER A 1 92 ? 25.283 -7.472 -13.135 1.00 78.12 92 SER A CA 1
ATOM 732 C C . SER A 1 92 ? 25.049 -8.814 -12.431 1.00 78.12 92 SER A C 1
ATOM 734 O O . SER A 1 92 ? 25.404 -8.955 -11.257 1.00 78.12 92 SER A O 1
ATOM 736 N N . GLY A 1 93 ? 24.478 -9.799 -13.137 1.00 79.19 93 GLY A N 1
ATOM 737 C CA . GLY A 1 93 ? 24.089 -11.097 -12.587 1.00 79.19 93 GLY A CA 1
ATOM 738 C C . GLY A 1 93 ? 22.842 -11.044 -11.699 1.00 79.19 93 GLY A C 1
ATOM 739 O O . GLY A 1 93 ? 22.503 -12.050 -11.072 1.00 79.19 93 GLY A O 1
ATOM 740 N N . ASP A 1 94 ? 22.156 -9.896 -11.643 1.00 76.06 94 ASP A N 1
ATOM 741 C CA . ASP A 1 94 ? 20.933 -9.724 -10.856 1.00 76.06 94 ASP A CA 1
ATOM 742 C C . ASP A 1 94 ? 19.739 -10.419 -11.531 1.00 76.06 94 ASP A C 1
ATOM 744 O O . ASP A 1 94 ? 18.917 -11.015 -10.837 1.00 76.06 94 ASP A O 1
ATOM 748 N N . LEU A 1 95 ? 19.671 -10.426 -12.874 1.00 76.62 95 LEU A N 1
ATOM 749 C CA . LEU A 1 95 ? 18.568 -11.061 -13.617 1.00 76.62 95 LEU A CA 1
ATOM 750 C C . LEU A 1 95 ? 18.538 -12.586 -13.442 1.00 76.62 95 LEU A C 1
ATOM 752 O O . LEU A 1 95 ? 17.476 -13.188 -13.331 1.00 76.62 95 LEU A O 1
ATOM 756 N N . LEU A 1 96 ? 19.715 -13.212 -13.419 1.00 75.12 96 LEU A N 1
ATOM 757 C CA . LEU A 1 96 ? 19.871 -14.668 -13.343 1.00 75.12 96 LEU A CA 1
ATOM 758 C C . LEU A 1 96 ? 20.112 -15.165 -11.909 1.00 75.12 96 LEU A C 1
ATOM 760 O O . LEU A 1 96 ? 20.418 -16.340 -11.715 1.00 75.12 96 LEU A O 1
ATOM 764 N N . ALA A 1 97 ? 20.026 -14.273 -10.911 1.00 70.75 97 ALA A N 1
ATOM 765 C CA . ALA A 1 97 ? 20.370 -14.539 -9.511 1.00 70.75 97 ALA A CA 1
ATOM 766 C C . ALA A 1 97 ? 21.750 -15.211 -9.321 1.00 70.75 97 ALA A C 1
ATOM 768 O O . ALA A 1 97 ? 21.997 -15.894 -8.326 1.00 70.75 97 ALA A O 1
ATOM 769 N N . THR A 1 98 ? 22.672 -15.017 -10.268 1.00 73.88 98 THR A N 1
ATOM 770 C CA . THR A 1 98 ? 24.020 -15.602 -10.231 1.00 73.88 98 THR A CA 1
ATOM 771 C C . THR A 1 98 ? 24.928 -14.848 -9.267 1.00 73.88 98 THR A C 1
ATOM 773 O O . THR A 1 98 ? 25.925 -15.393 -8.786 1.00 73.88 98 THR A O 1
ATOM 776 N N . ARG A 1 99 ? 24.576 -13.603 -8.923 1.00 75.12 99 ARG A N 1
ATOM 777 C CA . ARG A 1 99 ? 25.286 -12.820 -7.916 1.00 75.12 99 ARG A CA 1
ATOM 778 C C . ARG A 1 99 ? 24.828 -13.201 -6.512 1.00 75.12 99 ARG A C 1
ATOM 780 O O . ARG A 1 99 ? 23.846 -12.685 -5.985 1.00 75.12 99 ARG A O 1
ATOM 787 N N . VAL A 1 100 ? 25.615 -14.040 -5.845 1.00 77.25 100 VAL A N 1
ATOM 788 C CA . VAL A 1 100 ? 25.493 -14.209 -4.394 1.00 77.25 100 VAL A CA 1
ATOM 789 C C . VAL A 1 100 ? 26.074 -12.962 -3.721 1.00 77.25 100 VAL A C 1
ATOM 791 O O . VAL A 1 100 ? 27.270 -12.697 -3.872 1.00 77.25 100 VAL A O 1
ATOM 794 N N . PRO A 1 101 ? 25.282 -12.184 -2.959 1.00 78.62 101 PRO A N 1
ATOM 795 C CA . PRO A 1 101 ? 25.792 -10.987 -2.314 1.00 78.62 101 PRO A CA 1
ATOM 796 C C . PRO A 1 101 ? 26.897 -11.351 -1.321 1.00 78.62 101 PRO A C 1
ATOM 798 O O . PRO A 1 101 ? 26.784 -12.284 -0.505 1.00 78.62 101 PRO A O 1
ATOM 801 N N . SER A 1 102 ? 27.976 -10.575 -1.365 1.00 85.25 102 SER A N 1
ATOM 802 C CA . SER A 1 102 ? 29.095 -10.718 -0.444 1.00 85.25 102 SER A CA 1
ATOM 803 C C . SER A 1 102 ? 28.615 -10.594 1.006 1.00 85.25 102 SER A C 1
ATOM 805 O O . SER A 1 102 ? 27.573 -10.006 1.317 1.00 85.25 102 SER A O 1
ATOM 807 N N . ARG A 1 103 ? 29.389 -11.137 1.953 1.00 86.56 103 ARG A N 1
ATOM 808 C CA . ARG A 1 103 ? 29.052 -11.048 3.386 1.00 86.56 103 ARG A CA 1
ATOM 809 C C . ARG A 1 103 ? 28.868 -9.592 3.850 1.00 86.56 103 ARG A C 1
ATOM 811 O O . ARG A 1 103 ? 28.036 -9.331 4.717 1.00 86.56 103 ARG A O 1
ATOM 818 N N . ARG A 1 104 ? 29.620 -8.653 3.262 1.00 88.88 104 ARG A N 1
ATOM 819 C CA . ARG A 1 104 ? 29.527 -7.213 3.541 1.00 88.88 104 ARG A CA 1
ATOM 820 C C . ARG A 1 104 ? 28.205 -6.627 3.046 1.00 88.88 104 ARG A C 1
ATOM 822 O O . ARG A 1 104 ? 27.496 -6.021 3.841 1.00 88.88 104 ARG A O 1
ATOM 829 N N . GLU A 1 105 ? 27.845 -6.877 1.790 1.00 86.94 105 GLU A N 1
ATOM 830 C CA . GLU A 1 105 ? 26.584 -6.400 1.200 1.00 86.94 105 GLU A CA 1
ATOM 831 C C . GLU A 1 105 ? 25.371 -6.958 1.947 1.00 86.94 105 GLU A C 1
ATOM 833 O O . GLU A 1 105 ? 24.443 -6.214 2.263 1.00 86.94 105 GLU A O 1
ATOM 838 N N . ARG A 1 106 ? 25.413 -8.241 2.336 1.00 86.50 106 ARG A N 1
ATOM 839 C CA . ARG A 1 106 ? 24.379 -8.837 3.193 1.00 86.50 106 ARG A CA 1
ATOM 840 C C . ARG A 1 106 ? 24.249 -8.091 4.517 1.00 86.50 106 ARG A C 1
ATOM 842 O O . ARG A 1 106 ? 23.138 -7.728 4.898 1.00 86.50 106 ARG A O 1
ATOM 849 N N . ARG A 1 107 ? 25.362 -7.817 5.206 1.00 89.81 107 ARG A N 1
ATOM 850 C CA . ARG A 1 107 ? 25.361 -7.073 6.478 1.00 89.81 107 ARG A CA 1
ATOM 851 C C . ARG A 1 107 ? 24.801 -5.660 6.315 1.00 89.81 107 ARG A C 1
ATOM 853 O O . ARG A 1 107 ? 24.016 -5.220 7.154 1.00 89.81 107 ARG A O 1
ATOM 860 N N . ASP A 1 108 ? 25.179 -4.962 5.250 1.00 92.56 108 ASP A N 1
ATOM 861 C CA . ASP A 1 108 ? 24.669 -3.624 4.955 1.00 92.56 108 ASP A CA 1
ATOM 862 C C . ASP A 1 108 ? 23.165 -3.640 4.656 1.00 92.56 108 ASP A C 1
ATOM 864 O O . ASP A 1 108 ? 22.436 -2.792 5.176 1.00 92.56 108 ASP A O 1
ATOM 868 N N . GLY A 1 109 ? 22.681 -4.642 3.917 1.00 89.94 109 GLY A N 1
ATOM 869 C CA . GLY A 1 109 ? 21.254 -4.874 3.695 1.00 89.94 109 GLY A CA 1
ATOM 870 C C . GLY A 1 109 ? 20.485 -5.097 5.001 1.00 89.94 109 GLY A C 1
ATOM 871 O O . GLY A 1 109 ? 19.483 -4.427 5.245 1.00 89.94 109 GLY A O 1
ATOM 872 N N . HIS A 1 110 ? 20.999 -5.947 5.897 1.00 92.38 110 HIS A N 1
ATOM 873 C CA . HIS A 1 110 ? 20.385 -6.187 7.211 1.00 92.38 110 HIS A CA 1
ATOM 874 C C . HIS A 1 110 ? 20.363 -4.917 8.070 1.00 92.38 110 HIS A C 1
ATOM 876 O O . HIS A 1 110 ? 19.370 -4.633 8.737 1.00 92.38 110 HIS A O 1
ATOM 882 N N . ARG A 1 111 ? 21.433 -4.109 8.028 1.00 94.44 111 ARG A N 1
ATOM 883 C CA . ARG A 1 111 ? 21.485 -2.821 8.733 1.00 94.44 111 ARG A CA 1
ATOM 884 C C . ARG A 1 111 ? 20.422 -1.853 8.214 1.00 94.44 111 ARG A C 1
ATOM 886 O O . ARG A 1 111 ? 19.755 -1.218 9.027 1.00 94.44 111 ARG A O 1
ATOM 893 N N . ARG A 1 112 ? 20.254 -1.748 6.891 1.00 94.75 112 ARG A N 1
ATOM 894 C CA . ARG A 1 112 ? 19.223 -0.899 6.268 1.00 94.75 112 ARG A CA 1
ATOM 895 C C . ARG A 1 112 ? 17.817 -1.367 6.632 1.00 94.75 112 ARG A C 1
ATOM 897 O O . ARG A 1 112 ? 16.993 -0.544 7.017 1.00 94.75 112 ARG A O 1
ATOM 904 N N . LEU A 1 113 ? 17.567 -2.676 6.583 1.00 94.38 113 LEU A N 1
ATOM 905 C CA . LEU A 1 113 ? 16.295 -3.263 7.003 1.00 94.38 113 LEU A CA 1
ATOM 906 C C . LEU A 1 113 ? 15.989 -2.914 8.465 1.00 94.38 113 LEU A C 1
ATOM 908 O O . LEU A 1 113 ? 14.931 -2.372 8.763 1.00 94.38 113 LEU A O 1
ATOM 912 N N . LEU A 1 114 ? 16.951 -3.126 9.364 1.00 96.06 114 LEU A N 1
ATOM 913 C CA . LEU A 1 114 ? 16.797 -2.809 10.781 1.00 96.06 114 LEU A CA 1
ATOM 914 C C . LEU A 1 114 ? 16.562 -1.311 11.023 1.00 96.06 114 LEU A C 1
ATOM 916 O O . LEU A 1 114 ? 15.763 -0.943 11.881 1.00 96.06 114 LEU A O 1
ATOM 920 N N . GLN A 1 115 ? 17.229 -0.430 10.276 1.00 95.56 115 GLN A N 1
ATOM 921 C CA . GLN A 1 115 ? 16.956 1.006 10.337 1.00 95.56 115 GLN A CA 1
ATOM 922 C C . GLN A 1 115 ? 15.518 1.309 9.908 1.00 95.56 115 GLN A C 1
ATOM 924 O O . GLN A 1 115 ? 14.815 2.005 10.639 1.00 95.56 115 GLN A O 1
ATOM 929 N N . ARG A 1 116 ? 15.058 0.741 8.786 1.00 96.69 116 ARG A N 1
ATOM 930 C CA . ARG A 1 116 ? 13.684 0.908 8.293 1.00 96.69 116 ARG A CA 1
ATOM 931 C C . ARG A 1 116 ? 12.653 0.467 9.331 1.00 96.69 116 ARG A C 1
ATOM 933 O O . ARG A 1 116 ? 11.766 1.251 9.656 1.00 96.69 116 ARG A O 1
ATOM 940 N N . GLU A 1 117 ? 12.815 -0.722 9.908 1.00 95.62 117 GLU A N 1
ATOM 941 C CA . GLU A 1 117 ? 11.918 -1.235 10.952 1.00 95.62 117 GLU A CA 1
ATOM 942 C C . GLU A 1 117 ? 11.920 -0.335 12.196 1.00 95.62 117 GLU A C 1
ATOM 944 O O . GLU A 1 117 ? 10.869 0.006 12.734 1.00 95.62 117 GLU A O 1
ATOM 949 N N . ARG A 1 118 ? 13.087 0.163 12.625 1.00 95.88 118 ARG A N 1
ATOM 950 C CA . ARG A 1 118 ? 13.166 1.116 13.747 1.00 95.88 118 ARG A CA 1
ATOM 951 C C . ARG A 1 118 ? 12.446 2.429 13.451 1.00 95.88 118 ARG A C 1
ATOM 953 O O . ARG A 1 118 ? 11.817 2.984 14.353 1.00 95.88 118 ARG A O 1
ATOM 960 N N . HIS A 1 119 ? 12.544 2.943 12.227 1.00 95.12 119 HIS A N 1
ATOM 961 C CA . HIS A 1 119 ? 11.810 4.138 11.814 1.00 95.12 119 HIS A CA 1
ATOM 962 C C . HIS A 1 119 ? 10.301 3.883 11.782 1.00 95.12 119 HIS A C 1
ATOM 964 O O . HIS A 1 119 ? 9.553 4.696 12.323 1.00 95.12 119 HIS A O 1
ATOM 970 N N . ALA A 1 120 ? 9.868 2.738 11.249 1.00 94.81 120 ALA A N 1
ATOM 971 C CA . ALA A 1 120 ? 8.466 2.336 11.234 1.00 94.81 120 ALA A CA 1
ATOM 972 C C . ALA A 1 120 ? 7.889 2.221 12.654 1.00 94.81 120 ALA A C 1
ATOM 974 O O . ALA A 1 120 ? 6.836 2.788 12.935 1.00 94.81 120 ALA A O 1
ATOM 975 N N . LEU A 1 121 ? 8.612 1.590 13.586 1.00 93.56 121 LEU A N 1
ATOM 976 C CA . LEU A 1 121 ? 8.194 1.476 14.988 1.00 93.56 121 LEU A CA 1
ATOM 977 C C . LEU A 1 121 ? 8.086 2.838 15.684 1.00 93.56 121 LEU A C 1
ATOM 979 O O . LEU A 1 121 ? 7.136 3.079 16.427 1.00 93.56 121 LEU A O 1
ATOM 983 N N . ARG A 1 122 ? 9.035 3.750 15.436 1.00 94.50 122 ARG A N 1
ATOM 984 C CA . ARG A 1 122 ? 8.975 5.119 15.977 1.00 94.50 122 ARG A CA 1
ATOM 985 C C . ARG A 1 122 ? 7.784 5.887 15.422 1.00 94.50 122 ARG A C 1
ATOM 987 O O . ARG A 1 122 ? 7.071 6.514 16.196 1.00 94.50 122 ARG A O 1
ATOM 994 N N . ALA A 1 123 ? 7.563 5.823 14.111 1.00 94.00 123 ALA A N 1
ATOM 995 C CA . ALA A 1 123 ? 6.430 6.475 13.468 1.00 94.00 123 ALA A CA 1
ATOM 996 C C . ALA A 1 123 ? 5.099 5.915 13.989 1.00 94.00 123 ALA A C 1
ATOM 998 O O . ALA A 1 123 ? 4.211 6.688 14.332 1.00 94.00 123 ALA A O 1
ATOM 999 N N . ALA A 1 124 ? 4.987 4.592 14.139 1.00 92.56 124 ALA A N 1
ATOM 1000 C CA . ALA A 1 124 ? 3.808 3.946 14.707 1.00 92.56 124 ALA A CA 1
ATOM 1001 C C . ALA A 1 124 ? 3.547 4.394 16.152 1.00 92.56 124 ALA A C 1
ATOM 1003 O O . ALA A 1 124 ? 2.415 4.721 16.492 1.00 92.56 124 ALA A O 1
ATOM 1004 N N . ARG A 1 125 ? 4.591 4.479 16.983 1.00 92.06 125 ARG A N 1
ATOM 1005 C CA . ARG A 1 125 ? 4.499 4.989 18.357 1.00 92.06 125 ARG A CA 1
ATOM 1006 C C . ARG A 1 125 ? 4.049 6.448 18.416 1.00 92.06 125 ARG A C 1
ATOM 1008 O O . ARG A 1 125 ? 3.186 6.794 19.211 1.00 92.06 125 ARG A O 1
ATOM 1015 N N . VAL A 1 126 ? 4.616 7.309 17.571 1.00 93.19 126 VAL A N 1
ATOM 1016 C CA . VAL A 1 126 ? 4.205 8.721 17.495 1.00 93.19 126 VAL A CA 1
ATOM 1017 C C . VAL A 1 126 ? 2.758 8.837 17.021 1.00 93.19 126 VAL A C 1
ATOM 1019 O O . VAL A 1 126 ? 1.996 9.597 17.610 1.00 93.19 126 VAL A O 1
ATOM 1022 N N . LYS A 1 127 ? 2.367 8.051 16.011 1.00 93.44 127 LYS A N 1
ATOM 1023 C CA . LYS A 1 127 ? 0.995 8.017 15.502 1.00 93.44 127 LYS A CA 1
ATOM 1024 C C . LYS A 1 127 ? 0.010 7.640 16.606 1.00 93.44 127 LYS A C 1
ATOM 1026 O O . LYS A 1 127 ? -0.912 8.409 16.834 1.00 93.44 127 LYS A O 1
ATOM 1031 N N . ARG A 1 128 ? 0.239 6.526 17.313 1.00 90.88 128 ARG A N 1
ATOM 1032 C CA . ARG A 1 128 ? -0.644 6.067 18.399 1.00 90.88 128 ARG A CA 1
ATOM 1033 C C . ARG A 1 128 ? -0.805 7.115 19.499 1.00 90.88 128 ARG A C 1
ATOM 1035 O O . ARG A 1 128 ? -1.923 7.385 19.928 1.00 90.88 128 ARG A O 1
ATOM 1042 N N . ARG A 1 129 ? 0.283 7.805 19.849 1.00 88.50 129 ARG A N 1
ATOM 1043 C CA . ARG A 1 129 ? 0.247 8.894 20.829 1.00 88.50 129 ARG A CA 1
ATOM 1044 C C . ARG A 1 129 ? -0.574 10.096 20.379 1.00 88.50 129 ARG A C 1
ATOM 1046 O O . ARG A 1 129 ? -1.180 10.765 21.208 1.00 88.50 129 ARG A O 1
ATOM 1053 N N . MET A 1 130 ? -0.575 10.390 19.082 1.00 90.25 130 MET A N 1
ATOM 1054 C CA . MET A 1 130 ? -1.373 11.475 18.507 1.00 90.25 130 MET A CA 1
ATOM 1055 C C . MET A 1 130 ? -2.845 11.086 18.328 1.00 90.25 130 MET A C 1
ATOM 1057 O O . MET A 1 130 ? -3.712 11.937 18.495 1.00 90.25 130 MET A O 1
ATOM 1061 N N . THR A 1 131 ? -3.134 9.827 17.991 1.00 91.31 131 THR A N 1
ATOM 1062 C CA . THR A 1 131 ? -4.499 9.324 17.763 1.00 91.31 131 THR A CA 1
ATOM 1063 C C . THR A 1 131 ? -5.193 8.843 19.037 1.00 91.31 131 THR A C 1
ATOM 1065 O O . THR A 1 131 ? -6.401 8.633 19.022 1.00 91.31 131 THR A O 1
ATOM 1068 N N . GLY A 1 132 ? -4.455 8.669 20.138 1.00 86.12 132 GLY A N 1
ATOM 1069 C CA . GLY A 1 132 ? -4.968 8.075 21.375 1.00 86.12 132 GLY A CA 1
ATOM 1070 C C . GLY A 1 132 ? -5.050 6.543 21.338 1.00 86.12 132 GLY A C 1
ATOM 1071 O O . GLY A 1 132 ? -5.502 5.935 22.302 1.00 86.12 132 GLY A O 1
ATOM 1072 N N . GLU A 1 133 ? -4.558 5.901 20.275 1.00 88.38 133 GLU A N 1
ATOM 1073 C CA . GLU A 1 133 ? -4.513 4.437 20.092 1.00 88.38 133 GLU A CA 1
ATOM 1074 C C . GLU A 1 133 ? -3.381 3.762 20.902 1.00 88.38 133 GLU A C 1
ATOM 1076 O O . GLU A 1 133 ? -2.924 2.663 20.577 1.00 88.38 133 GLU A O 1
ATOM 1081 N N . ASP A 1 134 ? -2.872 4.434 21.937 1.00 91.88 134 ASP A N 1
ATOM 1082 C CA . ASP A 1 134 ? -1.839 3.906 22.835 1.00 91.88 134 ASP A CA 1
ATOM 1083 C C . ASP A 1 134 ? -2.387 2.819 23.773 1.00 91.88 134 ASP A C 1
ATOM 1085 O O . ASP A 1 134 ? -1.633 1.937 24.198 1.00 91.88 134 ASP A O 1
ATOM 1089 N N . TRP A 1 135 ? -3.689 2.877 24.073 1.00 91.94 135 TRP A N 1
ATOM 1090 C CA . TRP A 1 135 ? -4.399 1.950 24.950 1.00 91.94 135 TRP A CA 1
ATOM 1091 C C . TRP A 1 135 ? -5.301 1.020 24.143 1.00 91.94 135 TRP A C 1
ATOM 1093 O O . TRP A 1 135 ? -6.141 1.461 23.363 1.00 91.94 135 TRP A O 1
ATOM 1103 N N . GLU A 1 136 ? -5.141 -0.278 24.364 1.00 92.75 136 GLU A N 1
ATOM 1104 C CA . GLU A 1 136 ? -5.931 -1.335 23.745 1.00 92.75 136 GLU A CA 1
ATOM 1105 C C . GLU A 1 136 ? -6.798 -2.011 24.808 1.00 92.75 136 GLU A C 1
ATOM 1107 O O . GLU A 1 136 ? -6.335 -2.275 25.919 1.00 92.75 136 GLU A O 1
ATOM 1112 N N . ARG A 1 137 ? -8.067 -2.273 24.485 1.00 92.19 137 ARG A N 1
ATOM 1113 C CA . ARG A 1 137 ? -8.982 -2.971 25.390 1.00 92.19 137 ARG A CA 1
ATOM 1114 C C . ARG A 1 137 ? -8.880 -4.471 25.152 1.00 92.19 137 ARG A C 1
ATOM 1116 O O . ARG A 1 137 ? -9.258 -4.947 24.084 1.00 92.19 137 ARG A O 1
ATOM 1123 N N . LEU A 1 138 ? -8.422 -5.198 26.159 1.00 93.12 138 LEU A N 1
ATOM 1124 C CA . LEU A 1 138 ? -8.328 -6.655 26.165 1.00 93.12 138 LEU A CA 1
ATOM 1125 C C . LEU A 1 138 ? -9.319 -7.230 27.179 1.00 93.12 138 LEU A C 1
ATOM 1127 O O . LEU A 1 138 ? -9.812 -6.508 28.043 1.00 93.12 138 LEU A O 1
ATOM 1131 N N . ALA A 1 139 ? -9.639 -8.513 27.056 1.00 93.69 139 ALA A N 1
ATOM 1132 C CA . ALA A 1 139 ? -10.438 -9.239 28.037 1.00 93.69 139 ALA A CA 1
ATOM 1133 C C . ALA A 1 139 ? -9.537 -10.233 28.766 1.00 93.69 139 ALA A C 1
ATOM 1135 O O . ALA A 1 139 ? -8.726 -10.908 28.133 1.00 93.69 139 ALA A O 1
ATOM 1136 N N . ASP A 1 140 ? -9.665 -10.303 30.087 1.00 91.19 140 ASP A N 1
ATOM 1137 C CA . ASP A 1 140 ? -8.960 -11.308 30.876 1.00 91.19 140 ASP A CA 1
ATOM 1138 C C . ASP A 1 140 ? -9.546 -12.703 30.609 1.00 91.19 140 ASP A C 1
ATOM 1140 O O . ASP A 1 140 ? -10.763 -12.884 30.639 1.00 91.19 140 ASP A O 1
ATOM 1144 N N . GLU A 1 141 ? -8.687 -13.691 30.349 1.00 89.50 141 GLU A N 1
ATOM 1145 C CA . GLU A 1 141 ? -9.106 -15.053 29.983 1.00 89.50 141 GLU A CA 1
ATOM 1146 C C . GLU A 1 141 ? -9.817 -15.772 31.137 1.00 89.50 141 GLU A C 1
ATOM 1148 O O . GLU A 1 141 ? -10.679 -16.617 30.903 1.00 89.50 141 GLU A O 1
ATOM 1153 N N . GLY A 1 142 ? -9.479 -15.428 32.385 1.00 89.94 142 GLY A N 1
ATOM 1154 C CA . GLY A 1 142 ? -10.089 -16.026 33.572 1.00 89.94 142 GLY A CA 1
ATOM 1155 C C . GLY A 1 142 ? -11.411 -15.371 33.967 1.00 89.94 142 GLY A C 1
ATOM 1156 O O . GLY A 1 142 ? -12.402 -16.061 34.199 1.00 89.94 142 GLY A O 1
ATOM 1157 N N . SER A 1 143 ? -11.431 -14.040 34.071 1.00 85.06 143 SER A N 1
ATOM 1158 C CA . SER A 1 143 ? -12.592 -13.295 34.582 1.00 8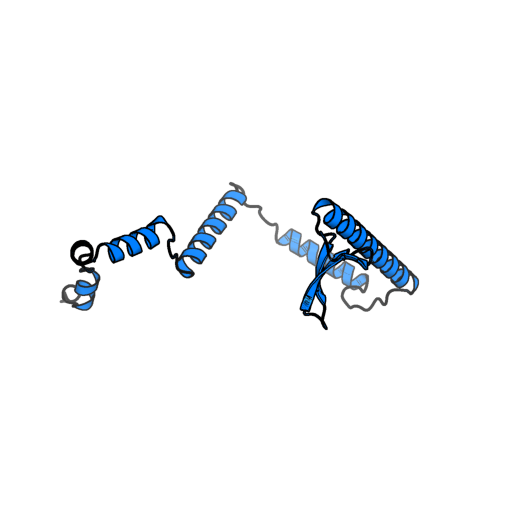5.06 143 SER A CA 1
ATOM 1159 C C . SER A 1 143 ? -13.544 -12.772 33.502 1.00 85.06 143 SER A C 1
ATOM 1161 O O . SER A 1 143 ? -14.664 -12.377 33.823 1.00 85.06 143 SER A O 1
ATOM 1163 N N . GLY A 1 144 ? -13.125 -12.734 32.233 1.00 88.88 144 GLY A N 1
ATOM 1164 C CA . GLY A 1 144 ? -13.892 -12.145 31.130 1.00 88.88 144 GLY A CA 1
ATOM 1165 C C . GLY A 1 144 ? -14.077 -10.626 31.236 1.00 88.88 144 GLY A C 1
ATOM 1166 O O . GLY A 1 144 ? -14.770 -10.027 30.412 1.00 88.88 144 GLY A O 1
ATOM 1167 N N . LEU A 1 145 ? -13.479 -9.987 32.246 1.00 90.56 145 LEU A N 1
ATOM 1168 C CA . LEU A 1 145 ? -13.598 -8.554 32.468 1.00 90.56 145 LEU A CA 1
ATOM 1169 C C . LEU A 1 145 ? -12.666 -7.793 31.514 1.00 90.56 145 LEU A C 1
ATOM 1171 O O . LEU A 1 145 ? -11.510 -8.191 31.332 1.00 90.56 145 LEU A O 1
ATOM 1175 N N . PRO A 1 146 ? -13.142 -6.691 30.904 1.00 93.62 146 PRO A N 1
ATOM 1176 C CA . PRO A 1 146 ? -12.301 -5.876 30.049 1.00 93.62 146 PRO A CA 1
ATOM 1177 C C . PRO A 1 146 ? -11.300 -5.071 30.886 1.00 93.62 146 PRO A C 1
ATOM 1179 O O . PRO A 1 146 ? -11.675 -4.422 31.862 1.00 93.62 146 PRO A O 1
ATOM 1182 N N . PHE A 1 147 ? -10.044 -5.053 30.454 1.00 93.06 147 PHE A N 1
ATOM 1183 C CA . PHE A 1 147 ? -8.995 -4.184 30.978 1.00 93.06 147 PHE A CA 1
ATOM 1184 C C . PHE A 1 147 ? -8.309 -3.429 29.838 1.00 93.06 147 PHE A C 1
ATOM 1186 O O . PHE A 1 147 ? -8.369 -3.825 28.672 1.00 93.06 147 PHE A O 1
ATOM 1193 N N . TRP A 1 148 ? -7.654 -2.322 30.169 1.00 93.44 148 TRP A N 1
ATOM 1194 C CA . TRP A 1 148 ? -6.901 -1.515 29.216 1.00 93.44 148 TRP A CA 1
ATOM 1195 C C . TRP A 1 148 ? -5.415 -1.805 29.357 1.00 93.44 148 TRP A C 1
ATOM 1197 O O . TRP A 1 148 ? -4.859 -1.743 30.453 1.00 93.44 148 TRP A O 1
ATOM 1207 N N . GLN A 1 149 ? -4.756 -2.107 28.244 1.00 94.06 149 GLN A N 1
ATOM 1208 C CA . GLN A 1 149 ? -3.316 -2.302 28.184 1.00 94.06 149 GLN A CA 1
ATOM 1209 C C . GLN A 1 149 ? -2.679 -1.246 27.289 1.00 94.06 149 GLN A C 1
ATOM 1211 O O . GLN A 1 149 ? -3.054 -1.063 26.134 1.00 94.06 149 GLN A O 1
ATOM 1216 N N . HIS A 1 150 ? -1.665 -0.567 27.810 1.00 92.81 150 HIS A N 1
ATOM 1217 C CA . HIS A 1 150 ? -0.851 0.344 27.028 1.00 92.81 150 HIS A CA 1
ATOM 1218 C C . HIS A 1 150 ? 0.121 -0.454 26.154 1.00 92.81 150 HIS A C 1
ATOM 1220 O O . HIS A 1 150 ? 1.064 -1.070 26.657 1.00 92.81 150 HIS A O 1
ATOM 1226 N N . ARG A 1 151 ? -0.021 -0.356 24.833 1.00 90.25 151 ARG A N 1
ATOM 1227 C CA . ARG A 1 151 ? 0.687 -1.207 23.863 1.00 90.25 151 ARG A CA 1
ATOM 1228 C C . ARG A 1 151 ? 2.214 -1.076 23.899 1.00 90.25 151 ARG A C 1
ATOM 1230 O O . ARG A 1 151 ? 2.922 -2.068 23.777 1.00 90.25 151 ARG A O 1
ATOM 1237 N N . ASP A 1 152 ? 2.734 0.137 24.099 1.00 88.06 152 ASP A N 1
ATOM 1238 C CA . ASP A 1 152 ? 4.191 0.363 24.131 1.00 88.06 152 ASP A CA 1
ATOM 1239 C C . ASP A 1 152 ? 4.864 0.098 25.488 1.00 88.06 152 ASP A C 1
ATOM 1241 O O . ASP A 1 152 ? 6.064 -0.164 25.526 1.00 88.06 152 ASP A O 1
ATOM 1245 N N . THR A 1 153 ? 4.144 0.249 26.606 1.00 89.06 153 THR A N 1
ATOM 1246 C CA . THR A 1 153 ? 4.735 0.152 27.957 1.00 89.06 153 THR A CA 1
ATOM 1247 C C . THR A 1 153 ? 4.345 -1.124 28.692 1.00 89.06 153 THR A C 1
ATOM 1249 O O . THR A 1 153 ? 4.947 -1.429 29.718 1.00 89.06 153 THR A O 1
ATOM 1252 N N . GLY A 1 154 ? 3.336 -1.849 28.202 1.00 90.06 154 GLY A N 1
ATOM 1253 C CA . GLY A 1 154 ? 2.774 -3.023 28.864 1.00 90.06 154 GLY A CA 1
ATOM 1254 C C . GLY A 1 154 ? 2.025 -2.703 30.160 1.00 90.06 154 GLY A C 1
ATOM 1255 O O . GLY A 1 154 ? 1.659 -3.621 30.887 1.00 90.06 154 GLY A O 1
ATOM 1256 N N . ARG A 1 155 ? 1.802 -1.420 30.479 1.00 93.06 155 ARG A N 1
ATOM 1257 C CA . ARG A 1 155 ? 1.030 -1.019 31.661 1.00 93.06 155 ARG A CA 1
ATOM 1258 C C . ARG A 1 155 ? -0.423 -1.439 31.499 1.00 93.06 155 ARG A C 1
ATOM 1260 O O . ARG A 1 155 ? -0.976 -1.306 30.413 1.00 93.06 155 ARG A O 1
ATOM 1267 N N . VAL A 1 156 ? -1.027 -1.900 32.587 1.00 93.62 156 VAL A N 1
ATOM 1268 C CA . VAL A 1 156 ? -2.415 -2.364 32.620 1.00 93.62 156 VAL A CA 1
ATOM 1269 C C . VAL A 1 156 ? -3.211 -1.507 33.596 1.00 93.62 156 VAL A C 1
ATOM 1271 O O . VAL A 1 156 ? -2.743 -1.247 34.706 1.00 93.62 156 VAL A O 1
ATOM 1274 N N . THR A 1 157 ? -4.401 -1.068 33.190 1.00 92.25 157 THR A N 1
ATOM 1275 C CA . THR A 1 157 ? -5.350 -0.344 34.042 1.00 92.25 157 THR A CA 1
ATOM 1276 C C . THR A 1 157 ? -6.766 -0.894 33.869 1.00 92.25 157 THR A C 1
ATOM 1278 O O . THR A 1 157 ? -7.178 -1.296 32.784 1.00 92.25 157 THR A O 1
ATOM 1281 N N . TRP A 1 158 ? -7.524 -0.918 34.966 1.00 88.50 158 TRP A N 1
ATOM 1282 C CA . TRP A 1 158 ? -8.943 -1.307 34.979 1.00 88.50 158 TRP A CA 1
ATOM 1283 C C . TRP A 1 158 ? -9.885 -0.097 34.899 1.00 88.50 158 TRP A C 1
ATOM 1285 O O . TRP A 1 158 ? -11.072 -0.246 34.634 1.00 88.50 158 TRP A O 1
ATOM 1295 N N . ALA A 1 159 ? -9.340 1.103 35.110 1.00 75.44 159 ALA A N 1
ATOM 1296 C CA . ALA A 1 159 ? -10.014 2.382 34.949 1.00 75.44 159 ALA A CA 1
ATOM 1297 C C . ALA A 1 159 ? -9.389 3.124 33.760 1.00 75.44 159 ALA A C 1
ATOM 1299 O O . ALA A 1 159 ? -8.163 3.086 33.590 1.00 75.44 159 ALA A O 1
ATOM 1300 N N . MET A 1 160 ? -10.238 3.749 32.944 1.00 56.97 160 MET A N 1
ATOM 1301 C CA . MET A 1 160 ? -9.834 4.694 31.901 1.00 56.97 160 MET A CA 1
ATOM 1302 C C . MET A 1 160 ? -9.890 6.111 32.458 1.00 56.97 160 MET A C 1
ATOM 1304 O O . MET A 1 160 ? -10.888 6.412 33.151 1.00 56.97 160 MET A O 1
#

pLDDT: mean 82.54, std 12.62, range [40.56, 96.69]

Radius of gyration: 33.3 Å; chains: 1; bounding box: 83×33×83 Å

Secondary structure (DSSP, 8-state):
----SSS-HHHHHHHS---HHHHHHHS-HHHHHHHHIIIIIS----HHHHHHHHHHHHHHHHHHHSTTS-----HHHHHHHHHHHHHHHHHHTTTTT--PPPHHHHHHHHHHHHHHHHHHHHHHHHHHHHHTTTEEEEE-TTT--EEEEETTT--EES--

Organism: Heterosigma akashiwo (NCBI:txid2829)

Foldseek 3Di:
DDPPPVPPVVVVVVVCDPPVVVVCVVDDPVVVVVVCCCVPPNPPDDPVNVVVVVVVVVVVVQVVVCPPPRPPPPVVVVVVVVVVVVVVCVVVVVVVVPDDDDPVRVVVVVVVVVVVVVVVVVVVVVVCVVVVVQWDWDADPVPRQIWIARPPPRDIGSPD

=== Feature glossary ===
The record interleaves many kinds of information about one protein. Here is each kind framed as the question it answers.

Q: What does the local fold look like, residue by residue?
A: A 3Di character summarizes, for each residue, the relative orientation of the Cα frame of its nearest spatial neighbor. Because it encodes fold topology rather than chemistry, 3Di alignments detect remote structural similarity that sequence alignment misses.

Q: Which residues are in helices, strands, or loops?
A: Secondary structure is the local, repeating backbone conformation. DSSP classifies it into eight states by reading the hydrogen-bond network: three helix types (H, G, I), two β types (E, B), two non-regular types (T, S), and unstructured coil (-).

Q: How big and how compact is the whole molecule?
A: Three whole-structure scalars: the radius of gyration (RMS distance of Cα from centroid, in Å), the count of Cα–Cα contacts (pairs closer than 8 Å and separated by more than four residues in sequence — i.e. tertiary, not local, contacts), and the bounding-box dimensions. Together they distinguish compact globular folds from extended fibres or disordered chains.

Q: How confident is the AlphaFold model at each residue?
A: For AlphaFold models, the B-factor field carries pLDDT — the model's own estimate of local accuracy on a 0–100 scale. Regions with pLDDT<50 should be treated as essentially unmodeled; they often correspond to intrinsically disordered segments.

Q: What family and function is it annotated with?
A: Functional annotations link the protein to curated databases. InterPro entries identify conserved domains and families by matching the sequence against member-database signatures (Pfam, PROSITE, CDD, …). Gene Ontology (GO) terms describe molecular function, biological process, and cellular component in a controlled vocabulary. CATH places the structure in a hierarchical fold classification (Class/Architecture/Topology/Homologous-superfamily). The organism is the source species.

Q: What known structures does this most resemble?
A: Nearest PDB neighbors are the top structural matches found by Foldseek when searching this structure against the entire Protein Data Bank. Each hit reports a TM-score (0 to 1; >0.5 almost always implies the same fold) and an E-value. These are *structural* homologs — they may share no detectable sequence similarity.

Q: Which residues are buried vs exposed?
A: Solvent-accessible surface area (SASA) is the area in Å² traced out by the centre of a 1.4 Å probe sphere (a water molecule) rolled over the protein's van der Waals surface (Shrake–Rupley / Lee–Richards construction). Buried residues have near-zero SASA; fully exposed residues can exceed 200 Å². The total SASA scales roughly with the number of surface residues.

Q: What are the backbone torsion angles?
A: φ (phi) and ψ (psi) are the two rotatable backbone dihedrals per residue: φ is the C(i-1)–N–Cα–C torsion, ψ is the N–Cα–C–N(i+1) torsion, both in degrees on (−180°, 180°]. α-helical residues cluster near (−60°, −45°); β-strand residues near (−120°, +130°). A Ramachandran plot is simply a scatter of (φ, ψ) for every residue.

Q: Are the domains correctly placed relative to each other?
A: Predicted aligned error is AlphaFold's pairwise confidence. Unlike pLDDT (per-residue), PAE is per-residue-pair and captures whether two parts of the structure are correctly placed relative to each other. Units are ångströms of expected positional error.

Q: What if only a Cα trace is available?
A: P-SEA three-state annotation labels each residue as helix, strand, or coil based purely on the geometry of the Cα trace. It serves as a fallback when the full backbone (and thus DSSP) is unavailable.

Q: What is the amino-acid chain?
A: This is the polypeptide sequence — one letter per residue, N-terminus first. Length ranges from a few dozen residues for small domains to over a thousand for large multi-domain proteins.

Q: What do the rendered images show?
A: The six renders are orthographic views along the three Cartesian axes in both directions. Representation (cartoon, sticks, or surface) and color scheme (sequence-rainbow or by-chain) vary across proteins so the training set covers all the common visualization conventions.

Q: What do the diagnostic plots show?
A: Plot images: a contact map (which residues are close in 3D, as an N×N binary image), a Ramachandran scatter (backbone torsion angles, revealing secondary-structure composition at a glance), and — for AlphaFold structures — a PAE heatmap (pairwise prediction confidence).

Q: How mobile is each atom in the crystal?
A: B-factor (Debye–Waller factor) reflects atomic displacement in the crystal lattice. It is an experimental observable (units Å²), not a prediction; low values mean the atom is pinned down, high values mean it moves or is heterogeneous across the crystal.

Q: Where is each backbone atom in 3D?
A: The mmCIF table is the protein's shape written out atom by atom. For each backbone N, Cα, C, and carbonyl O, it records an (x, y, z) coordinate triple in Å plus the residue type, chain letter, and residue number.